Protein AF-A0A659ULK2-F1 (afdb_monomer_lite)

Secondary structure (DSSP, 8-state):
-----TT----HHHHHHHHTS-HHHHHHHHHTT--HHHHIIIIIHHHHHHHHHHHHHHHHHHHHHHHHHHHHHHHHHHHHHHHHHHTTT--HHHHHHHHHHHHHHHHHHHHHHHHHH--

Radius of gyration: 24.93 Å; chains: 1; bounding box: 58×23×63 Å

Structure (mmCIF, N/CA/C/O backbone):
data_AF-A0A659ULK2-F1
#
_entry.id   AF-A0A659ULK2-F1
#
loop_
_atom_site.group_PDB
_atom_site.id
_atom_site.type_symbol
_atom_site.label_atom_id
_atom_site.label_alt_id
_atom_site.label_comp_id
_atom_site.label_asym_id
_atom_site.label_entity_id
_atom_site.label_seq_id
_atom_site.pdbx_PDB_ins_code
_atom_site.Cartn_x
_atom_site.Cartn_y
_atom_site.Cartn_z
_atom_site.occupancy
_atom_site.B_iso_or_equiv
_a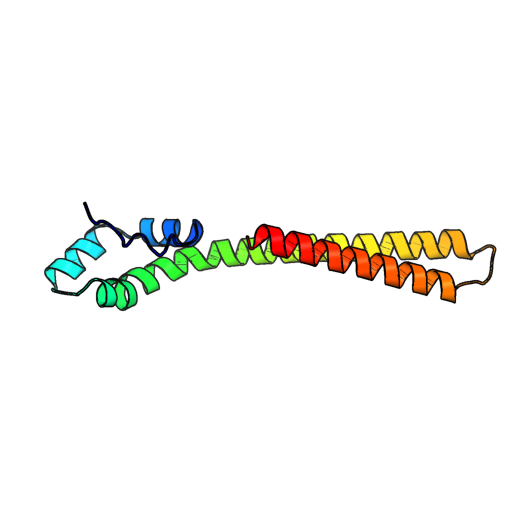tom_site.auth_seq_id
_atom_site.auth_comp_id
_atom_site.auth_asym_id
_atom_site.auth_atom_id
_atom_site.pdbx_PDB_model_num
ATOM 1 N N . SER A 1 1 ? -28.610 -6.021 16.084 1.00 38.25 1 SER A N 1
ATOM 2 C CA . SER A 1 1 ? -27.822 -6.202 14.847 1.00 38.25 1 SER A CA 1
ATOM 3 C C . SER A 1 1 ? -27.442 -4.828 14.307 1.00 38.25 1 SER A C 1
ATOM 5 O O . SER A 1 1 ? -28.315 -4.048 13.960 1.00 38.25 1 SER A O 1
ATOM 7 N N . VAL A 1 2 ? -26.160 -4.449 14.341 1.00 47.50 2 VAL A N 1
ATOM 8 C CA . VAL A 1 2 ? -25.723 -3.112 13.894 1.00 47.50 2 VAL A CA 1
ATOM 9 C C . VAL A 1 2 ? -25.513 -3.158 12.381 1.00 47.50 2 VAL A C 1
ATOM 11 O O . VAL A 1 2 ? -24.497 -3.658 11.907 1.00 47.50 2 VAL A O 1
ATOM 14 N N . ALA A 1 3 ? -26.511 -2.707 11.621 1.00 41.97 3 ALA A N 1
ATOM 15 C CA . ALA A 1 3 ? -26.433 -2.613 10.169 1.00 41.97 3 ALA A CA 1
ATOM 16 C C . ALA A 1 3 ? -25.512 -1.446 9.778 1.00 41.97 3 ALA A C 1
ATOM 18 O O . ALA A 1 3 ? -25.839 -0.280 9.996 1.00 41.97 3 ALA A O 1
ATOM 19 N N . ALA A 1 4 ? -24.341 -1.766 9.227 1.00 51.88 4 ALA A N 1
ATOM 20 C CA . ALA A 1 4 ? -23.457 -0.776 8.626 1.00 51.88 4 ALA A CA 1
ATOM 21 C C . ALA A 1 4 ? -24.059 -0.257 7.295 1.00 51.88 4 ALA A C 1
ATOM 23 O O . ALA A 1 4 ? -24.679 -1.038 6.567 1.00 51.88 4 ALA A O 1
ATOM 24 N N . PRO A 1 5 ? -23.882 1.032 6.946 1.00 47.12 5 PRO A N 1
ATOM 25 C CA . PRO A 1 5 ? -24.431 1.615 5.721 1.00 47.12 5 PRO A CA 1
ATOM 26 C C . PRO A 1 5 ? -23.925 0.912 4.445 1.00 47.12 5 PRO A C 1
ATOM 28 O O . PRO A 1 5 ? -22.731 0.651 4.300 1.00 47.12 5 PRO A O 1
ATOM 31 N N . ARG A 1 6 ? -24.828 0.645 3.488 1.00 55.16 6 ARG A N 1
ATOM 32 C CA . ARG A 1 6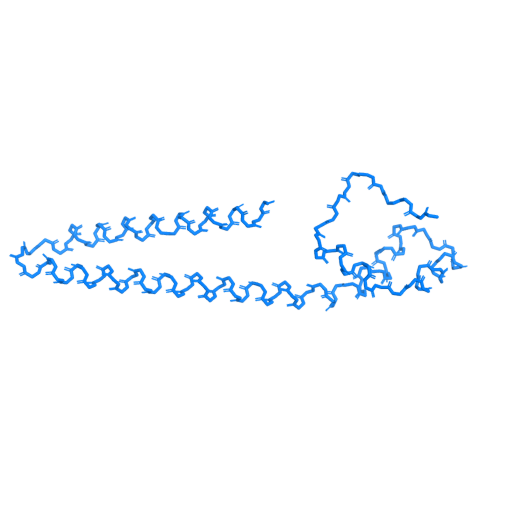 ? -24.613 -0.206 2.291 1.00 55.16 6 ARG A CA 1
ATOM 33 C C . ARG A 1 6 ? -23.645 0.365 1.234 1.00 55.16 6 ARG A C 1
ATOM 35 O O . ARG A 1 6 ? -23.288 -0.339 0.296 1.00 55.16 6 ARG A O 1
ATOM 42 N N . TRP A 1 7 ? -23.197 1.610 1.378 1.00 54.47 7 TRP A N 1
ATOM 43 C CA . TRP A 1 7 ? -22.472 2.374 0.345 1.00 54.47 7 TRP A CA 1
ATOM 44 C C . TRP A 1 7 ? -20.943 2.359 0.476 1.00 54.47 7 TRP A C 1
ATOM 46 O O . TRP A 1 7 ? -20.247 2.905 -0.372 1.00 54.47 7 TRP A O 1
ATOM 56 N N . ARG A 1 8 ? -20.388 1.718 1.509 1.00 58.12 8 ARG A N 1
ATOM 57 C CA . ARG A 1 8 ? -18.937 1.558 1.673 1.00 58.12 8 ARG A CA 1
ATOM 58 C C . ARG A 1 8 ? -18.653 0.137 2.122 1.00 58.12 8 ARG A C 1
ATOM 60 O O . ARG A 1 8 ? -18.689 -0.150 3.312 1.00 58.12 8 ARG A O 1
ATOM 67 N N . ARG A 1 9 ? -18.382 -0.767 1.179 1.00 63.19 9 ARG A N 1
ATOM 68 C CA . ARG A 1 9 ? -17.721 -2.037 1.500 1.00 63.19 9 ARG A CA 1
ATOM 69 C C . ARG A 1 9 ? -16.249 -1.695 1.768 1.00 63.19 9 ARG A C 1
ATOM 71 O O . ARG A 1 9 ? -15.553 -1.386 0.809 1.00 63.19 9 ARG A O 1
ATOM 78 N N . PRO A 1 10 ? -15.765 -1.695 3.026 1.00 66.69 10 PRO A N 1
ATOM 79 C CA . PRO A 1 10 ? -14.350 -1.436 3.291 1.00 66.69 10 PRO A CA 1
ATOM 80 C C . PRO A 1 10 ? -13.522 -2.569 2.676 1.00 66.69 10 PRO A C 1
ATOM 82 O O . PRO A 1 10 ? -14.045 -3.675 2.532 1.00 66.69 10 PRO A O 1
ATOM 85 N N . SER A 1 11 ? -12.256 -2.348 2.329 1.00 73.88 11 SER A N 1
ATOM 86 C CA . SER A 1 11 ? -11.392 -3.446 1.871 1.00 73.88 11 SER A CA 1
ATOM 87 C C . SER A 1 11 ? -11.335 -4.574 2.925 1.00 73.88 11 SER A C 1
ATOM 89 O O . SER A 1 11 ? -11.565 -4.313 4.113 1.00 73.88 11 SER A O 1
ATOM 91 N N . PRO A 1 12 ? -11.090 -5.844 2.539 1.00 75.56 12 PRO A N 1
ATOM 92 C CA . PRO A 1 12 ? -11.064 -6.972 3.476 1.00 75.56 12 PRO A CA 1
ATOM 93 C C . PRO A 1 12 ? -10.146 -6.729 4.680 1.00 75.56 12 PRO A C 1
ATOM 95 O O . PRO A 1 12 ? -10.550 -7.003 5.806 1.00 75.56 12 PRO A O 1
ATOM 98 N N . SER A 1 13 ? -8.982 -6.113 4.457 1.00 76.31 13 SER A N 1
ATOM 99 C CA . SER A 1 13 ? -8.020 -5.742 5.501 1.00 76.31 13 SER A CA 1
ATOM 100 C C . SER A 1 13 ? -8.590 -4.712 6.478 1.00 76.31 13 SER A C 1
ATOM 102 O O . SER A 1 13 ? -8.467 -4.873 7.690 1.00 76.31 13 SER A O 1
ATOM 104 N N . PHE A 1 14 ? -9.310 -3.704 5.975 1.00 79.38 14 PHE A N 1
ATOM 105 C CA . PHE A 1 14 ? -10.021 -2.742 6.821 1.00 79.38 14 PHE A CA 1
ATOM 106 C C . PHE A 1 14 ? -11.156 -3.392 7.614 1.00 79.38 14 PHE A C 1
ATOM 108 O O . PHE A 1 14 ? -11.331 -3.097 8.794 1.00 79.38 14 PHE A O 1
ATOM 115 N N . ARG A 1 15 ? -11.929 -4.292 6.993 1.00 82.88 15 ARG A N 1
ATOM 116 C CA . ARG A 1 15 ? -12.978 -5.043 7.701 1.00 82.88 15 ARG A CA 1
ATOM 117 C C . ARG A 1 15 ? -12.389 -5.920 8.798 1.00 82.88 15 ARG A C 1
ATOM 119 O O . ARG A 1 15 ? -12.934 -5.932 9.895 1.00 82.88 15 ARG A O 1
ATOM 126 N N . SER A 1 16 ? -11.285 -6.605 8.512 1.00 81.62 16 SER A N 1
ATOM 127 C CA . SER A 1 16 ? -10.578 -7.447 9.476 1.00 81.62 16 SER A CA 1
ATOM 128 C C . SER A 1 16 ? -10.062 -6.629 10.657 1.00 81.62 16 SER A C 1
ATOM 130 O O . SER A 1 16 ? -10.266 -7.026 11.798 1.00 81.62 16 SER A O 1
ATOM 132 N N . GLY A 1 17 ? -9.469 -5.458 10.405 1.00 81.44 17 GLY A N 1
ATOM 133 C CA . GLY A 1 17 ? -8.977 -4.583 11.472 1.00 81.44 17 GLY A CA 1
ATOM 134 C C . GLY A 1 17 ? -10.075 -3.913 12.303 1.00 81.44 17 GLY A C 1
ATOM 135 O O . GLY A 1 17 ? -9.875 -3.629 13.476 1.00 81.44 17 GLY A O 1
ATOM 136 N N . ILE A 1 18 ? -11.263 -3.678 11.737 1.00 83.88 18 ILE A N 1
ATOM 137 C CA . ILE A 1 18 ? -12.421 -3.221 12.524 1.00 83.88 18 ILE A CA 1
ATOM 138 C C . ILE A 1 18 ? -13.018 -4.387 13.327 1.00 83.88 18 ILE A C 1
ATOM 140 O O . ILE A 1 18 ? -13.437 -4.196 14.467 1.00 83.88 18 ILE A O 1
ATOM 144 N N . ALA A 1 19 ? -13.058 -5.591 12.750 1.00 84.56 19 ALA A N 1
ATOM 145 C CA . ALA A 1 19 ? -13.580 -6.791 13.401 1.00 84.56 19 ALA A CA 1
ATOM 146 C C . ALA A 1 19 ? -12.675 -7.320 14.525 1.00 84.56 19 ALA A C 1
ATOM 148 O O . ALA A 1 19 ? -13.168 -8.026 15.399 1.00 84.56 19 ALA A O 1
ATOM 149 N N . SER A 1 20 ? -11.384 -6.969 14.528 1.00 84.44 20 SER A N 1
ATOM 150 C CA . SER A 1 20 ? -10.454 -7.312 15.609 1.00 84.44 20 SER A CA 1
ATOM 151 C C . SER A 1 20 ? -10.664 -6.490 16.884 1.00 84.44 20 SER A C 1
ATOM 153 O O . SER A 1 20 ? -10.024 -6.773 17.892 1.00 84.44 20 SER A O 1
ATOM 155 N N . ILE A 1 21 ? -11.523 -5.466 16.856 1.00 86.44 21 ILE A N 1
ATOM 156 C CA . ILE A 1 21 ? -11.821 -4.643 18.030 1.00 86.44 21 ILE A CA 1
ATOM 157 C C . ILE A 1 21 ? -12.896 -5.305 18.880 1.00 86.44 21 ILE A C 1
ATOM 159 O O .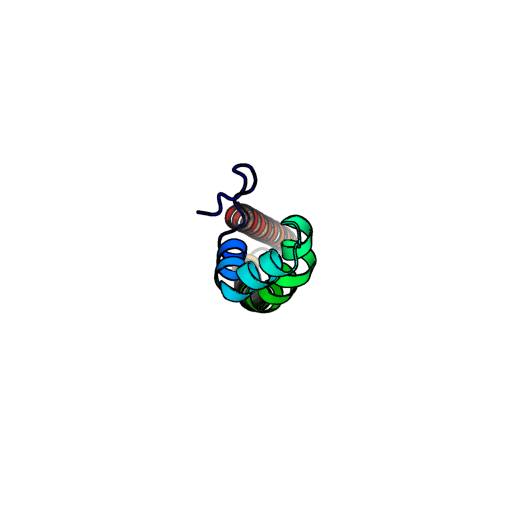 ILE A 1 21 ? -13.954 -5.696 18.384 1.00 86.44 21 ILE A O 1
ATOM 163 N N . ASP A 1 22 ? -12.624 -5.368 20.182 1.00 88.75 22 ASP A N 1
ATOM 164 C CA . ASP A 1 22 ? -13.523 -5.951 21.164 1.00 88.75 22 ASP A CA 1
ATOM 165 C C . ASP A 1 22 ? -14.902 -5.269 21.173 1.00 88.75 22 ASP A C 1
ATOM 167 O O . ASP A 1 22 ? -15.034 -4.041 21.084 1.00 88.75 22 ASP A O 1
ATOM 171 N N . ARG A 1 23 ? -15.959 -6.076 21.306 1.00 84.62 23 ARG A N 1
ATOM 172 C CA . ARG A 1 23 ? -17.342 -5.575 21.306 1.00 84.62 23 ARG A CA 1
ATOM 173 C C . ARG A 1 23 ? -17.633 -4.663 22.501 1.00 84.62 23 ARG A C 1
ATOM 175 O O . ARG A 1 23 ? -18.438 -3.743 22.358 1.00 84.62 23 ARG A O 1
ATOM 182 N N . GLY A 1 24 ? -16.931 -4.826 23.620 1.00 87.94 24 GLY A N 1
ATOM 183 C CA . GLY A 1 24 ? -17.040 -3.966 24.795 1.00 87.94 24 GLY A CA 1
ATOM 184 C C . GLY A 1 24 ? -16.670 -2.509 24.512 1.00 87.94 24 GLY A C 1
ATOM 185 O O . GLY A 1 24 ? -17.287 -1.612 25.078 1.00 87.94 24 GLY A O 1
ATOM 186 N N . GLN A 1 25 ? -15.761 -2.229 23.567 1.00 87.19 25 GLN A N 1
ATOM 187 C CA . GLN A 1 25 ? -15.454 -0.850 23.151 1.00 87.19 25 GLN A CA 1
ATOM 188 C C . GLN A 1 25 ? -16.660 -0.185 22.479 1.00 87.19 25 GLN A C 1
ATOM 190 O O . GLN A 1 25 ? -16.941 0.993 22.706 1.00 87.19 25 GLN A O 1
ATOM 195 N N . TRP A 1 26 ? -17.417 -0.942 21.685 1.00 86.81 26 TRP A N 1
ATOM 196 C CA . TRP A 1 26 ? -18.630 -0.454 21.030 1.00 86.81 26 TRP A CA 1
ATOM 197 C C . TRP A 1 26 ? -19.760 -0.202 22.026 1.00 86.81 26 TRP A C 1
ATOM 199 O O . TRP A 1 26 ? -20.465 0.805 21.920 1.00 86.81 26 TRP A O 1
ATOM 209 N N . GLU A 1 27 ? -19.918 -1.098 22.996 1.00 86.94 27 GLU A N 1
ATOM 210 C CA . GLU A 1 27 ? -20.918 -0.986 24.057 1.00 86.94 27 GLU A CA 1
ATOM 211 C C . GLU A 1 27 ? -20.585 0.165 25.015 1.00 86.94 27 GLU A C 1
ATOM 213 O O . GLU A 1 27 ? -21.443 1.010 25.257 1.00 86.94 27 GLU A O 1
ATOM 218 N N . ALA A 1 28 ? -19.326 0.304 25.443 1.00 87.44 28 ALA A N 1
ATOM 219 C CA . ALA A 1 28 ? -18.858 1.415 26.274 1.00 87.44 28 ALA A CA 1
ATOM 220 C C . ALA A 1 28 ? -19.053 2.774 25.590 1.00 87.44 28 ALA A C 1
ATOM 222 O O . ALA A 1 28 ? -19.560 3.716 26.196 1.00 87.44 28 ALA A O 1
ATOM 223 N N . SER A 1 29 ? -18.728 2.869 24.298 1.00 88.12 29 SER A N 1
ATOM 224 C CA . SER A 1 29 ? -18.954 4.085 23.506 1.00 88.12 29 SER A CA 1
ATOM 225 C C . SER A 1 29 ? -20.425 4.493 23.472 1.00 88.12 29 SER A C 1
ATOM 227 O O . SER A 1 29 ? -20.748 5.679 23.532 1.00 88.12 29 SER A O 1
ATOM 229 N N . ARG A 1 30 ? -21.320 3.505 23.369 1.00 87.44 30 ARG A N 1
ATOM 230 C CA . ARG A 1 30 ? -22.765 3.728 23.345 1.00 87.44 30 ARG A CA 1
ATOM 231 C C . ARG A 1 30 ? -23.294 4.117 24.726 1.00 87.44 30 ARG A C 1
ATOM 233 O O . ARG A 1 30 ? -24.113 5.026 24.801 1.00 87.44 30 ARG A O 1
ATOM 240 N N . SER A 1 31 ? -22.788 3.500 25.793 1.00 89.44 31 SER A N 1
ATOM 241 C CA . SER A 1 31 ? -23.106 3.862 27.182 1.00 89.44 31 SER A CA 1
ATOM 242 C C . SER A 1 31 ? -22.651 5.280 27.540 1.00 89.44 31 SER A C 1
ATOM 244 O O . SER A 1 31 ? -23.305 5.952 28.328 1.00 89.44 31 SER A O 1
ATOM 246 N N . LEU A 1 32 ? -21.574 5.765 26.914 1.00 88.12 32 LEU A N 1
ATOM 247 C CA . LEU A 1 32 ? -21.094 7.148 27.026 1.00 88.12 32 LEU A CA 1
ATOM 248 C C . LEU A 1 32 ? -21.850 8.139 26.117 1.00 88.12 32 LEU A C 1
ATOM 250 O O . LEU A 1 32 ? -21.511 9.320 26.080 1.00 88.12 32 LEU A O 1
ATOM 254 N N . GLY A 1 33 ? -22.856 7.682 25.364 1.00 90.00 33 GLY A N 1
ATOM 255 C CA . GLY A 1 33 ? -23.657 8.529 24.477 1.00 90.00 33 GLY A CA 1
ATOM 256 C C . GLY A 1 33 ? -22.938 8.982 23.201 1.00 90.00 33 GLY A C 1
ATOM 257 O O . GLY A 1 33 ? -23.396 9.913 22.537 1.00 90.00 33 GLY A O 1
ATOM 258 N N . PHE A 1 34 ? -21.818 8.357 22.822 1.00 90.56 34 PHE A N 1
ATOM 259 C CA . PHE A 1 34 ? -21.118 8.721 21.591 1.00 90.56 34 PHE A CA 1
ATOM 260 C C . PHE A 1 34 ? -21.886 8.272 20.343 1.00 90.56 34 PHE A C 1
ATOM 262 O O . PHE A 1 34 ? -22.340 7.134 20.221 1.00 90.56 34 PHE A O 1
ATOM 269 N N . GLY A 1 35 ? -21.986 9.179 19.368 1.00 88.31 35 GLY A N 1
ATOM 270 C CA . GLY A 1 35 ? -22.498 8.864 18.037 1.00 88.31 35 GLY A CA 1
ATOM 271 C C . GLY A 1 35 ? -21.509 8.027 17.218 1.00 88.31 35 GLY A C 1
ATOM 272 O O . GLY A 1 35 ? -20.296 8.120 17.403 1.00 88.31 35 GLY A O 1
ATOM 273 N N . PHE A 1 36 ? -22.019 7.270 16.241 1.00 84.75 36 PHE A N 1
ATOM 274 C CA . PHE A 1 36 ? -21.231 6.340 15.415 1.00 84.75 36 PHE A CA 1
ATOM 275 C C . PHE A 1 36 ? -19.977 6.973 14.791 1.00 84.75 36 PHE A C 1
ATOM 277 O O . PHE A 1 36 ? -18.904 6.378 14.824 1.00 84.75 36 PHE A O 1
ATOM 284 N N . ALA A 1 37 ? -20.085 8.193 14.255 1.00 86.19 37 ALA A N 1
ATOM 285 C CA . ALA A 1 37 ? -18.955 8.887 13.638 1.00 86.19 37 ALA A CA 1
ATOM 286 C C . ALA A 1 37 ? -17.850 9.240 14.652 1.00 86.19 37 ALA A C 1
ATOM 288 O O . ALA A 1 37 ? -16.662 9.127 14.342 1.00 86.19 37 ALA A O 1
ATOM 289 N N . LEU A 1 38 ? -18.236 9.627 15.872 1.00 89.06 38 LEU A N 1
ATOM 290 C CA . LEU A 1 38 ? -17.302 9.961 16.944 1.00 89.06 38 LEU A CA 1
ATOM 291 C C . LEU A 1 38 ? -16.612 8.701 17.471 1.00 89.06 38 LEU A C 1
ATOM 293 O O . LEU A 1 38 ? -15.388 8.684 17.586 1.00 89.06 38 LEU A O 1
ATOM 297 N N . THR A 1 39 ? -17.377 7.632 17.703 1.00 89.75 39 THR A N 1
ATOM 298 C CA . THR A 1 39 ? -16.861 6.314 18.097 1.00 89.75 39 THR A CA 1
ATOM 299 C C . THR A 1 39 ? -15.886 5.765 17.060 1.00 89.75 39 THR A C 1
ATOM 301 O O . THR A 1 39 ? -14.779 5.344 17.394 1.00 89.75 39 THR A O 1
ATOM 304 N N . MET A 1 40 ? -16.254 5.838 15.781 1.00 88.62 40 MET A N 1
ATOM 305 C CA . MET A 1 40 ? -15.413 5.371 14.686 1.00 88.62 40 MET A CA 1
ATOM 306 C C . MET A 1 40 ? -14.085 6.134 14.642 1.00 88.62 40 MET A C 1
ATOM 308 O O . MET A 1 40 ? -13.029 5.514 14.628 1.00 88.62 40 MET A O 1
ATOM 312 N N . ARG A 1 41 ? -14.112 7.470 14.698 1.00 89.06 41 ARG A N 1
ATOM 313 C CA . ARG A 1 41 ? -12.907 8.305 14.563 1.00 89.06 41 ARG A CA 1
ATOM 314 C C . ARG A 1 41 ? -12.011 8.328 15.806 1.00 89.06 41 ARG A C 1
ATOM 316 O O . ARG A 1 41 ? -10.797 8.392 15.649 1.00 89.06 41 ARG A O 1
ATOM 323 N N . ARG A 1 42 ? -12.576 8.335 17.019 1.00 88.69 42 ARG A N 1
ATOM 324 C CA . ARG A 1 42 ? -11.801 8.481 18.269 1.00 88.69 42 ARG A CA 1
ATOM 325 C C . ARG A 1 42 ? -11.439 7.169 18.953 1.00 88.69 42 ARG A C 1
ATOM 327 O O . ARG A 1 42 ? -10.504 7.174 19.741 1.00 88.69 42 ARG A O 1
ATOM 334 N N . ILE A 1 43 ? -12.169 6.086 18.697 1.00 88.06 43 ILE A N 1
ATOM 335 C CA . ILE A 1 43 ? -12.019 4.835 19.455 1.00 88.06 43 ILE A CA 1
ATOM 336 C C . ILE A 1 43 ? -11.596 3.714 18.514 1.00 88.06 43 ILE A C 1
ATOM 338 O O . ILE A 1 43 ? -10.524 3.143 18.681 1.00 88.06 43 ILE A O 1
ATOM 342 N N . ILE A 1 44 ? -12.397 3.448 17.483 1.00 88.44 44 ILE A N 1
ATOM 343 C CA . ILE A 1 44 ? -12.224 2.262 16.636 1.00 88.44 44 ILE A CA 1
ATOM 344 C C . ILE A 1 44 ? -11.060 2.432 15.659 1.00 88.44 44 ILE A C 1
ATOM 346 O O . ILE A 1 44 ? -10.171 1.592 15.627 1.00 88.44 44 ILE A O 1
ATOM 350 N N . LEU A 1 45 ? -11.011 3.516 14.877 1.00 87.12 45 LEU A N 1
ATOM 351 C CA . LEU A 1 45 ? -9.907 3.745 13.936 1.00 87.12 45 LEU A CA 1
ATOM 352 C C . LEU A 1 45 ? -8.519 3.697 14.594 1.00 87.12 45 LEU A C 1
ATOM 354 O O . LEU A 1 45 ? -7.682 2.950 14.092 1.00 87.12 45 LEU A O 1
ATOM 358 N N . PRO A 1 46 ? -8.237 4.439 15.683 1.00 87.69 46 PRO A N 1
ATOM 359 C CA . PRO A 1 46 ? -6.902 4.424 16.278 1.00 87.69 46 PRO A CA 1
ATOM 360 C C . PRO A 1 46 ? -6.511 3.056 16.853 1.00 87.69 46 PRO A C 1
ATOM 362 O O . PRO A 1 46 ? -5.327 2.749 16.887 1.00 87.69 46 PRO A O 1
ATOM 365 N N . GLN A 1 47 ? -7.476 2.219 17.251 1.00 87.31 47 GLN A N 1
ATOM 366 C CA . GLN A 1 47 ? -7.217 0.848 17.708 1.00 87.31 47 GLN A CA 1
ATOM 367 C C . GLN A 1 47 ? -7.053 -0.147 16.547 1.00 87.31 47 GLN A C 1
ATOM 369 O O . GLN A 1 47 ? -6.273 -1.089 16.645 1.00 87.31 47 GLN A O 1
ATOM 374 N N . ALA A 1 48 ? -7.750 0.068 15.430 1.00 87.94 48 ALA A N 1
ATOM 375 C CA . ALA A 1 48 ? -7.685 -0.796 14.253 1.00 87.94 48 ALA A CA 1
ATOM 376 C C . ALA A 1 48 ? -6.417 -0.549 13.420 1.00 87.94 48 ALA A C 1
ATOM 378 O O . ALA A 1 48 ? -5.865 -1.478 12.834 1.00 87.94 48 ALA A O 1
ATOM 379 N N . LEU A 1 49 ? -5.940 0.699 13.356 1.00 87.31 49 LEU A N 1
ATOM 380 C CA . LEU A 1 49 ? -4.783 1.092 12.543 1.00 87.31 49 LEU A CA 1
ATOM 381 C C . LEU A 1 49 ? -3.501 0.295 12.863 1.00 87.31 49 LEU A C 1
ATOM 383 O O . LEU A 1 49 ? -2.910 -0.231 11.922 1.00 87.31 49 LEU A O 1
ATOM 387 N N . PRO A 1 50 ? -3.088 0.109 14.132 1.00 87.06 50 PRO A N 1
ATOM 388 C CA . PRO A 1 50 ? -1.928 -0.715 14.481 1.00 87.06 50 PRO A CA 1
ATOM 389 C C . PRO A 1 50 ? -2.041 -2.180 14.046 1.00 87.06 50 PRO A C 1
ATOM 391 O O . PRO A 1 50 ? -1.022 -2.839 13.885 1.00 87.06 50 PRO A O 1
ATOM 394 N N . VAL A 1 51 ? -3.259 -2.695 13.848 1.00 84.25 51 VAL A N 1
ATOM 395 C CA . VAL A 1 51 ? -3.508 -4.065 13.368 1.00 84.25 51 VAL A CA 1
ATOM 396 C C . VAL A 1 51 ? -3.470 -4.128 11.837 1.00 84.25 51 VAL A C 1
ATOM 398 O O . VAL A 1 51 ? -3.013 -5.112 11.263 1.00 84.25 51 VAL A O 1
ATOM 401 N N . ILE A 1 52 ? -3.927 -3.070 11.163 1.00 84.19 52 ILE A N 1
ATOM 402 C CA . ILE A 1 52 ? -4.007 -2.989 9.696 1.00 84.19 52 ILE A CA 1
ATOM 403 C C . ILE A 1 52 ? -2.650 -2.637 9.063 1.00 84.19 52 ILE A C 1
ATOM 405 O O . ILE A 1 52 ? -2.317 -3.154 7.999 1.00 84.19 52 ILE A O 1
ATOM 409 N N . ILE A 1 53 ? -1.860 -1.765 9.695 1.00 84.69 53 ILE A N 1
ATOM 410 C CA . ILE A 1 53 ? -0.610 -1.235 9.127 1.00 84.69 53 ILE A CA 1
ATOM 411 C C . ILE A 1 53 ? 0.472 -2.319 8.923 1.00 84.69 53 ILE A C 1
ATOM 413 O O . ILE A 1 53 ? 1.039 -2.366 7.830 1.00 84.69 53 ILE A O 1
ATOM 417 N N . PRO A 1 54 ? 0.764 -3.219 9.885 1.00 82.12 54 PRO A N 1
ATOM 418 C CA . PRO A 1 54 ? 1.805 -4.237 9.720 1.00 82.12 54 PRO A CA 1
ATOM 419 C C . PRO A 1 54 ? 1.615 -5.172 8.509 1.00 82.12 54 PRO A C 1
ATOM 421 O O . PRO A 1 54 ? 2.563 -5.319 7.737 1.00 82.12 54 PRO A O 1
ATOM 424 N N . PRO A 1 55 ? 0.433 -5.782 8.266 1.00 80.62 55 PRO A N 1
ATOM 425 C CA . PRO A 1 55 ? 0.240 -6.652 7.104 1.00 80.62 55 PRO A CA 1
ATOM 426 C C . PRO A 1 55 ? 0.262 -5.886 5.776 1.00 80.62 55 PRO A C 1
ATOM 428 O O . PRO A 1 55 ? 0.720 -6.431 4.770 1.00 80.62 55 PRO A O 1
ATOM 431 N N . MET A 1 56 ? -0.173 -4.621 5.761 1.00 80.12 56 MET A N 1
ATOM 432 C CA . MET A 1 56 ? -0.017 -3.756 4.587 1.00 80.12 56 MET A CA 1
ATOM 433 C C . MET A 1 56 ? 1.461 -3.486 4.287 1.00 80.12 56 MET A C 1
ATOM 435 O O . MET A 1 56 ? 1.883 -3.626 3.143 1.00 80.12 56 MET A O 1
ATOM 439 N N . GLY A 1 57 ? 2.259 -3.173 5.312 1.00 78.94 57 GLY A N 1
ATOM 440 C CA . GLY A 1 57 ? 3.704 -2.990 5.174 1.00 78.94 57 GLY A CA 1
ATOM 441 C C . GLY A 1 57 ? 4.417 -4.260 4.709 1.00 78.94 57 GLY A C 1
ATOM 442 O O . GLY A 1 57 ? 5.262 -4.200 3.823 1.00 78.94 57 GLY A O 1
ATOM 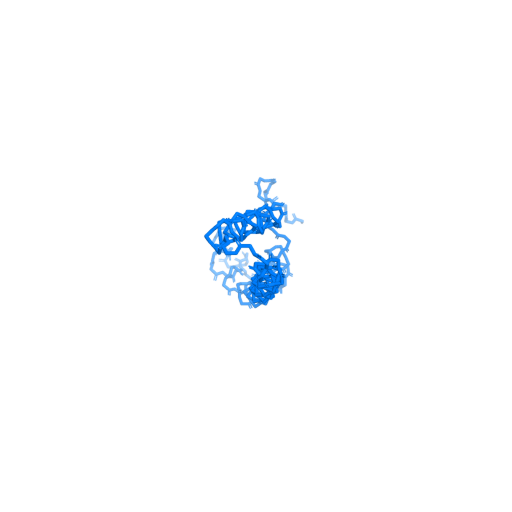443 N N . ASN A 1 58 ? 4.034 -5.423 5.240 1.00 76.31 58 ASN A N 1
ATOM 444 C CA . ASN A 1 58 ? 4.598 -6.701 4.809 1.00 76.31 58 ASN A CA 1
ATOM 445 C C . ASN A 1 58 ? 4.294 -6.983 3.329 1.00 76.31 58 ASN A C 1
ATOM 447 O O . ASN A 1 58 ? 5.187 -7.324 2.561 1.00 76.31 58 ASN A O 1
ATOM 451 N N . THR A 1 59 ? 3.046 -6.756 2.915 1.00 82.19 59 THR A N 1
ATOM 452 C CA . THR A 1 59 ? 2.625 -6.923 1.518 1.00 82.19 59 THR A CA 1
ATOM 453 C C . THR A 1 59 ? 3.381 -5.964 0.594 1.00 82.19 59 THR A C 1
ATOM 455 O O . THR A 1 59 ? 3.860 -6.378 -0.456 1.00 82.19 59 THR A O 1
ATOM 458 N N . PHE A 1 60 ? 3.570 -4.711 1.012 1.00 78.38 60 PHE A N 1
ATOM 459 C CA . PHE A 1 60 ? 4.362 -3.725 0.277 1.00 78.38 60 PHE A CA 1
ATOM 460 C C . PHE A 1 60 ? 5.831 -4.147 0.118 1.00 78.38 60 PHE A C 1
ATOM 462 O O . PHE A 1 60 ? 6.390 -4.056 -0.973 1.00 78.38 60 PHE A O 1
ATOM 469 N N . ILE A 1 61 ? 6.457 -4.659 1.182 1.00 74.19 61 ILE A N 1
ATOM 470 C CA . ILE A 1 61 ? 7.840 -5.156 1.133 1.00 74.19 61 ILE A CA 1
ATOM 471 C C . ILE A 1 61 ? 7.954 -6.367 0.201 1.00 74.19 61 ILE A C 1
ATOM 473 O O . ILE A 1 61 ? 8.905 -6.439 -0.576 1.00 74.19 61 ILE A O 1
ATOM 477 N N . SER A 1 62 ? 7.008 -7.308 0.256 1.00 75.88 62 SER A N 1
ATOM 478 C CA . SER A 1 62 ? 6.972 -8.452 -0.662 1.00 75.88 62 SER A CA 1
ATOM 479 C C . SER A 1 62 ? 6.849 -8.001 -2.115 1.00 75.88 62 SER A C 1
ATOM 481 O O . SER A 1 62 ? 7.665 -8.401 -2.937 1.00 75.88 62 SER A O 1
ATOM 483 N N . MET A 1 63 ? 5.932 -7.077 -2.412 1.00 78.94 63 MET A N 1
ATOM 484 C CA . MET A 1 63 ? 5.782 -6.508 -3.755 1.00 78.94 63 MET A CA 1
ATOM 485 C C . MET A 1 63 ? 7.064 -5.826 -4.247 1.00 78.94 63 MET A C 1
ATOM 487 O O . MET A 1 63 ? 7.452 -6.002 -5.398 1.00 78.94 63 MET A O 1
ATOM 491 N N . LEU A 1 64 ? 7.760 -5.074 -3.387 1.00 76.88 64 LEU A N 1
ATOM 492 C CA . LEU A 1 64 ? 9.043 -4.462 -3.745 1.00 76.88 64 LEU A CA 1
ATOM 493 C C . LEU A 1 64 ? 10.129 -5.503 -4.043 1.00 76.88 64 LEU A C 1
ATOM 495 O O . LEU A 1 64 ? 10.911 -5.325 -4.979 1.00 76.88 64 LEU A O 1
ATOM 499 N N . LYS A 1 65 ? 10.195 -6.584 -3.261 1.00 70.12 65 LYS A N 1
ATOM 500 C CA . LYS A 1 65 ? 11.149 -7.680 -3.486 1.00 70.12 65 LYS A CA 1
ATOM 501 C C . LYS A 1 65 ? 10.873 -8.389 -4.804 1.00 70.12 65 LYS A C 1
ATOM 503 O O . LYS A 1 65 ? 11.799 -8.566 -5.586 1.00 70.12 65 LYS A O 1
ATOM 508 N N . ASP A 1 66 ? 9.617 -8.727 -5.065 1.00 75.69 66 ASP A N 1
ATOM 509 C CA . ASP A 1 66 ? 9.231 -9.438 -6.281 1.00 75.69 66 ASP A CA 1
ATOM 510 C C . ASP A 1 66 ? 9.490 -8.567 -7.523 1.00 75.69 66 ASP A C 1
ATOM 512 O O . ASP A 1 66 ? 10.130 -9.017 -8.473 1.00 75.69 66 ASP A O 1
ATOM 516 N N . SER A 1 67 ? 9.116 -7.283 -7.481 1.00 77.12 67 SER A N 1
ATOM 517 C CA . SER A 1 67 ? 9.368 -6.333 -8.576 1.00 77.12 67 SER A CA 1
ATOM 518 C C . SER A 1 67 ? 10.857 -6.086 -8.832 1.00 77.12 67 SER A C 1
ATOM 520 O O . SER A 1 67 ? 11.292 -6.055 -9.985 1.00 77.12 67 SER A O 1
ATOM 522 N N . SER A 1 68 ? 11.663 -5.916 -7.779 1.00 75.88 68 SER A N 1
ATOM 523 C CA . SER A 1 68 ? 13.108 -5.693 -7.937 1.00 75.88 68 SER A CA 1
ATOM 524 C C . SER A 1 68 ? 13.837 -6.943 -8.431 1.00 75.88 68 SER A C 1
ATOM 526 O O . SER A 1 68 ? 14.689 -6.828 -9.308 1.00 75.88 68 SER A O 1
ATOM 528 N N . LEU A 1 69 ? 13.474 -8.133 -7.945 1.00 72.75 69 LEU A N 1
ATOM 529 C CA . LEU A 1 69 ? 14.038 -9.403 -8.405 1.00 72.75 69 LEU A CA 1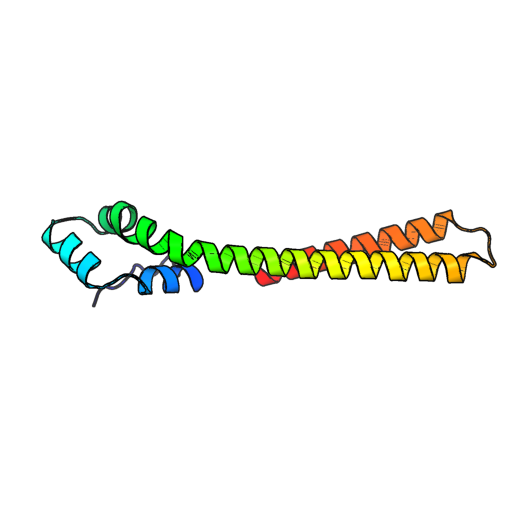
ATOM 530 C C . LEU A 1 69 ? 13.747 -9.629 -9.894 1.00 72.75 69 LEU A C 1
ATOM 532 O O . LEU A 1 69 ? 14.665 -9.936 -10.654 1.00 72.75 69 LEU A O 1
ATOM 536 N N . VAL A 1 70 ? 12.498 -9.425 -10.323 1.00 74.44 70 VAL A N 1
ATOM 537 C CA . VAL A 1 70 ? 12.097 -9.563 -11.734 1.00 74.44 70 VAL A CA 1
ATOM 538 C C . VAL A 1 70 ? 12.823 -8.548 -12.621 1.00 74.44 70 VAL A C 1
ATOM 540 O O . VAL A 1 70 ? 13.318 -8.915 -13.685 1.00 74.44 70 VAL A O 1
ATOM 543 N N . SER A 1 71 ? 12.950 -7.294 -12.175 1.00 72.56 71 SER A N 1
ATOM 544 C CA . SER A 1 71 ? 13.687 -6.258 -12.911 1.00 72.56 71 SER A CA 1
ATOM 545 C C . SER A 1 71 ? 15.175 -6.599 -13.065 1.00 72.56 71 SER A C 1
ATOM 547 O O . SER A 1 71 ? 15.709 -6.543 -14.172 1.00 72.56 71 SER A O 1
ATOM 549 N N . VAL A 1 72 ? 15.845 -7.030 -11.989 1.00 75.69 72 VAL A N 1
ATOM 550 C CA . VAL A 1 72 ? 17.272 -7.399 -12.022 1.00 75.69 72 VAL A CA 1
ATOM 551 C C . VAL A 1 72 ? 17.522 -8.606 -12.927 1.00 75.69 72 VAL A C 1
ATOM 553 O O . VAL A 1 72 ? 18.457 -8.571 -13.728 1.00 75.69 72 VAL A O 1
ATOM 556 N N . LEU A 1 73 ? 16.689 -9.648 -12.843 1.00 72.19 73 LEU A N 1
ATOM 557 C CA . LEU A 1 73 ? 16.793 -10.802 -13.741 1.00 72.19 73 LEU A CA 1
ATOM 558 C C . LEU A 1 73 ? 16.565 -10.399 -15.200 1.00 72.19 73 LEU A C 1
ATOM 560 O O . LEU A 1 73 ? 17.356 -10.783 -16.057 1.00 72.19 73 LEU A O 1
ATOM 564 N N . GLY A 1 74 ? 15.551 -9.573 -15.473 1.00 71.69 74 GLY A N 1
ATOM 565 C CA . GLY A 1 74 ? 15.265 -9.081 -16.820 1.00 71.69 74 GLY A CA 1
ATOM 566 C C . GLY A 1 74 ? 16.427 -8.285 -17.416 1.00 71.69 74 GLY A C 1
ATOM 567 O O . GLY A 1 74 ? 16.812 -8.518 -18.559 1.00 71.69 74 GLY A O 1
ATOM 568 N N . VAL A 1 75 ? 17.044 -7.389 -16.638 1.00 71.81 75 VAL A N 1
ATOM 569 C CA . VAL A 1 75 ? 18.240 -6.643 -17.071 1.00 71.81 75 VAL A CA 1
ATOM 570 C C . VAL A 1 75 ? 19.423 -7.582 -17.317 1.00 71.81 75 VAL A C 1
ATOM 572 O O . VAL A 1 75 ? 20.158 -7.402 -18.293 1.00 71.81 75 VAL A O 1
ATOM 575 N N . TRP A 1 76 ? 19.615 -8.587 -16.461 1.00 73.75 76 TRP A N 1
ATOM 576 C CA . TRP A 1 76 ? 20.717 -9.538 -16.587 1.00 73.75 76 TRP A CA 1
ATOM 577 C C . TRP A 1 76 ? 20.583 -10.425 -17.829 1.00 73.75 76 TRP A C 1
ATOM 579 O O . TRP A 1 76 ? 21.519 -10.480 -18.628 1.00 73.75 76 TRP A O 1
ATOM 589 N N . GLU A 1 77 ? 19.419 -11.044 -18.048 1.00 69.19 77 GLU A N 1
ATOM 590 C CA . GLU A 1 77 ? 19.151 -11.858 -19.244 1.00 69.19 77 GLU A CA 1
ATOM 591 C C . GLU A 1 77 ? 19.305 -11.048 -20.526 1.00 69.19 77 GLU A C 1
ATOM 593 O O . GLU A 1 77 ? 19.880 -11.507 -21.510 1.00 69.19 77 GLU A O 1
ATOM 598 N N . LEU A 1 78 ? 18.841 -9.807 -20.507 1.00 66.38 78 LEU A N 1
ATOM 599 C CA . LEU A 1 78 ? 18.893 -8.932 -21.658 1.00 66.38 78 LEU A CA 1
ATOM 600 C C . LEU A 1 78 ? 20.310 -8.464 -21.990 1.00 66.38 78 LEU A C 1
ATOM 602 O O . LEU A 1 78 ? 20.703 -8.454 -23.155 1.00 66.38 78 LEU A O 1
ATOM 606 N N . THR A 1 79 ? 21.100 -8.122 -20.973 1.00 70.88 79 THR A N 1
ATOM 607 C CA . THR A 1 79 ? 22.523 -7.793 -21.146 1.00 70.88 79 THR A CA 1
ATOM 608 C C . THR A 1 79 ? 23.300 -9.009 -21.642 1.00 70.88 79 THR A C 1
ATOM 610 O O . THR A 1 79 ? 24.186 -8.874 -22.487 1.00 70.88 79 THR A O 1
ATOM 613 N N . TYR A 1 80 ? 22.948 -10.199 -21.154 1.00 74.12 80 TYR A N 1
ATOM 614 C CA . TYR A 1 80 ? 23.537 -11.456 -21.594 1.00 74.12 80 TYR A CA 1
ATOM 615 C C . TYR A 1 80 ? 23.199 -11.765 -23.057 1.00 74.12 80 TYR A C 1
ATOM 617 O O . TYR A 1 80 ? 24.108 -12.012 -23.848 1.00 74.12 80 TYR A O 1
ATOM 625 N N . LEU A 1 81 ? 21.922 -11.679 -23.445 1.00 66.50 81 LEU A N 1
ATOM 626 C CA . LEU A 1 81 ? 21.479 -11.829 -24.835 1.00 66.50 81 LEU A CA 1
ATOM 627 C C . LEU A 1 81 ? 22.150 -10.801 -25.742 1.00 66.50 81 LEU A C 1
ATOM 629 O O . LEU A 1 81 ? 22.614 -11.155 -26.824 1.00 66.50 81 LEU A O 1
ATOM 633 N N . ALA A 1 82 ? 22.271 -9.557 -25.276 1.00 67.19 82 ALA A N 1
ATOM 634 C CA . ALA A 1 82 ? 22.972 -8.514 -25.998 1.00 67.19 82 ALA A CA 1
ATOM 635 C C . ALA A 1 82 ? 24.447 -8.893 -26.220 1.00 67.19 82 ALA A C 1
ATOM 637 O O . ALA A 1 82 ? 24.931 -8.949 -27.344 1.00 67.19 82 ALA A O 1
ATOM 638 N N . HIS A 1 83 ? 25.185 -9.251 -25.172 1.00 66.06 83 HIS A N 1
ATOM 639 C CA . HIS A 1 83 ? 26.578 -9.670 -25.341 1.00 66.06 83 HIS A CA 1
ATOM 640 C C . HIS A 1 83 ? 26.728 -10.920 -26.215 1.00 66.06 83 HIS A C 1
ATOM 642 O O . HIS A 1 83 ? 27.637 -10.975 -27.038 1.00 66.06 83 HIS A O 1
ATOM 648 N N . SER A 1 84 ? 25.842 -11.904 -26.071 1.00 66.44 84 SER A N 1
ATOM 649 C CA . SER A 1 84 ? 25.898 -13.154 -26.831 1.00 66.44 84 SER A CA 1
ATOM 650 C C . SER A 1 84 ? 25.627 -12.941 -28.325 1.00 66.44 84 SER A C 1
ATOM 652 O O . SER A 1 84 ? 26.333 -13.512 -29.155 1.00 66.44 84 SER A O 1
ATOM 654 N N . LEU A 1 85 ? 24.663 -12.085 -28.674 1.00 62.47 85 LEU A N 1
ATOM 655 C CA . LEU A 1 85 ? 24.272 -11.815 -30.062 1.00 62.47 85 LEU A CA 1
ATOM 656 C C . LEU A 1 85 ? 25.074 -10.684 -30.725 1.00 62.47 85 LEU A C 1
ATOM 658 O O . LEU A 1 85 ? 25.084 -10.597 -31.949 1.00 62.47 85 LEU A O 1
ATOM 662 N N . GLY A 1 86 ? 25.748 -9.821 -29.956 1.00 56.12 86 GLY A N 1
ATOM 663 C CA . GLY A 1 86 ? 26.499 -8.670 -30.477 1.00 56.12 86 GLY A CA 1
ATOM 664 C C . GLY A 1 86 ? 27.948 -8.934 -30.871 1.00 56.12 86 GLY A C 1
ATOM 665 O O . GLY A 1 86 ? 28.521 -8.143 -31.619 1.00 56.12 86 GLY A O 1
ATOM 666 N N . GLN A 1 87 ? 28.542 -10.032 -30.398 1.00 53.44 87 GLN A N 1
ATOM 667 C CA . GLN A 1 87 ? 29.914 -10.424 -30.747 1.00 53.44 87 GLN A CA 1
ATOM 668 C C . GLN A 1 87 ? 30.169 -10.580 -32.264 1.00 53.44 87 GLN A C 1
ATOM 670 O O . GLN A 1 87 ? 31.279 -10.266 -32.688 1.00 53.44 87 GLN A O 1
ATOM 675 N N . PRO A 1 88 ? 29.204 -10.986 -33.115 1.00 55.91 88 PRO A N 1
ATOM 676 C CA . PRO A 1 88 ? 29.452 -11.097 -34.553 1.00 55.91 88 PRO A CA 1
ATOM 677 C C . PRO A 1 88 ? 29.306 -9.789 -35.356 1.00 55.91 88 PRO A C 1
ATOM 679 O O . PRO A 1 88 ? 29.868 -9.715 -36.446 1.00 55.91 88 PRO A O 1
ATOM 682 N N . THR A 1 89 ? 28.560 -8.772 -34.888 1.00 56.53 89 THR A N 1
ATOM 683 C CA . THR A 1 89 ? 27.953 -7.797 -35.833 1.00 56.53 89 THR A CA 1
ATOM 684 C C . THR A 1 89 ? 28.227 -6.308 -35.569 1.00 56.53 89 THR A C 1
ATOM 686 O O . THR A 1 89 ? 27.799 -5.489 -36.369 1.00 56.53 89 THR A O 1
ATOM 689 N N . PHE A 1 90 ? 28.938 -5.883 -34.516 1.00 52.88 90 PHE A N 1
ATOM 690 C CA . PHE A 1 90 ? 29.227 -4.447 -34.243 1.00 52.88 90 PHE A CA 1
ATOM 691 C C . PHE A 1 90 ? 27.990 -3.504 -34.147 1.00 52.88 90 PHE A C 1
ATOM 693 O O . PHE A 1 90 ? 28.137 -2.285 -34.207 1.00 52.88 90 PHE A O 1
ATOM 700 N N . HIS A 1 91 ? 26.771 -4.023 -33.945 1.00 60.03 91 HIS A N 1
ATOM 701 C CA . HIS A 1 91 ? 25.528 -3.231 -33.815 1.00 60.03 91 HIS A CA 1
ATOM 702 C C . HIS A 1 91 ? 25.114 -3.029 -32.343 1.00 60.03 91 HIS A C 1
ATOM 704 O O . HIS A 1 91 ? 23.969 -3.240 -31.946 1.00 60.03 91 HIS A O 1
ATOM 710 N N . THR A 1 92 ? 26.057 -2.605 -31.496 1.00 56.81 92 THR A N 1
ATOM 711 C CA . THR A 1 92 ? 25.843 -2.417 -30.046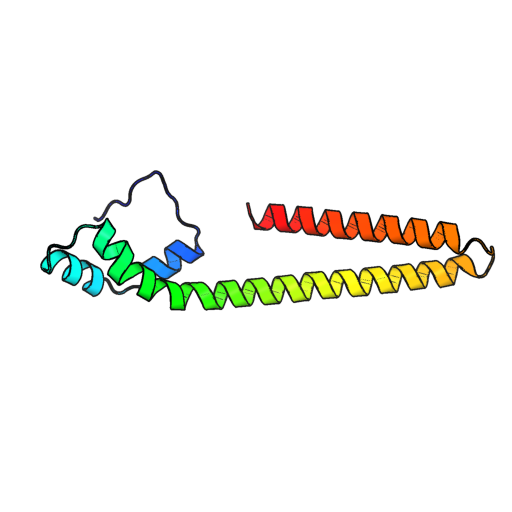 1.00 56.81 92 THR A CA 1
ATOM 712 C C . THR A 1 92 ? 24.682 -1.461 -29.730 1.00 56.81 92 THR A C 1
ATOM 714 O O . THR A 1 92 ? 23.952 -1.682 -28.768 1.00 56.81 92 THR A O 1
ATOM 717 N N . MET A 1 93 ? 24.466 -0.425 -30.552 1.00 57.97 93 MET A N 1
ATOM 718 C CA . MET A 1 93 ? 23.390 0.559 -30.358 1.00 57.97 93 MET A CA 1
ATOM 719 C C . MET A 1 93 ? 21.983 -0.025 -30.560 1.00 57.97 93 MET A C 1
ATOM 721 O O . MET A 1 93 ? 21.120 0.174 -29.710 1.00 57.97 93 MET A O 1
ATOM 725 N N . GLU A 1 94 ? 21.738 -0.781 -31.636 1.00 61.66 94 GLU A N 1
ATOM 726 C CA . GLU A 1 94 ? 20.414 -1.381 -31.903 1.00 61.66 94 GLU A CA 1
ATOM 727 C C . GLU A 1 94 ? 20.008 -2.383 -30.818 1.00 61.66 94 GLU A C 1
ATOM 729 O O . GLU A 1 94 ? 18.840 -2.504 -30.439 1.00 61.66 94 GLU A O 1
ATOM 734 N N . MET A 1 95 ? 20.999 -3.064 -30.257 1.00 62.47 95 MET A N 1
ATOM 735 C CA . MET A 1 95 ? 20.798 -4.043 -29.204 1.00 62.47 95 MET A CA 1
ATOM 736 C C . MET A 1 95 ? 20.496 -3.390 -27.852 1.00 62.47 95 MET A C 1
ATOM 738 O O . MET A 1 95 ? 19.628 -3.869 -27.126 1.00 62.47 95 MET A O 1
ATOM 742 N N . LEU A 1 96 ? 21.132 -2.253 -27.546 1.00 63.53 96 LEU A N 1
ATOM 743 C CA . LEU A 1 96 ? 20.785 -1.421 -26.388 1.00 63.53 96 LEU A CA 1
ATOM 744 C C . LEU A 1 96 ? 19.373 -0.824 -26.513 1.00 63.53 96 LEU A C 1
ATOM 746 O O . LEU A 1 96 ? 18.660 -0.736 -25.516 1.00 63.53 96 LEU A O 1
ATOM 750 N N . VAL A 1 97 ? 18.935 -0.459 -27.721 1.00 68.38 97 VAL A N 1
ATOM 751 C CA . VAL A 1 97 ? 17.566 0.035 -27.969 1.00 68.38 97 VAL A CA 1
ATOM 752 C C . VAL A 1 97 ? 16.531 -1.081 -27.814 1.00 68.38 97 VAL A C 1
ATOM 754 O O . VAL A 1 97 ? 15.505 -0.884 -27.165 1.00 68.38 97 VAL A O 1
ATOM 757 N N . THR A 1 98 ? 16.809 -2.273 -28.342 1.00 66.44 98 THR A N 1
ATOM 758 C CA . THR A 1 98 ? 15.947 -3.454 -28.156 1.00 66.44 98 THR A CA 1
ATOM 759 C C . THR A 1 98 ? 15.854 -3.829 -26.678 1.00 66.44 98 THR A C 1
ATOM 761 O O . THR A 1 98 ? 14.774 -4.127 -26.167 1.00 66.44 98 THR A O 1
ATOM 764 N N . ALA A 1 99 ? 16.972 -3.720 -25.961 1.00 65.88 99 ALA A N 1
ATOM 765 C CA . ALA A 1 99 ? 17.012 -3.868 -24.521 1.00 65.88 99 ALA A CA 1
ATOM 766 C C . ALA A 1 99 ? 16.142 -2.836 -23.790 1.00 65.88 99 ALA A C 1
ATOM 768 O O . ALA A 1 99 ? 15.286 -3.204 -22.982 1.00 65.88 99 ALA A O 1
ATOM 769 N N . ALA A 1 100 ? 16.280 -1.555 -24.119 1.00 66.50 100 ALA A N 1
ATOM 770 C CA . ALA A 1 100 ? 15.434 -0.512 -23.551 1.00 66.50 100 ALA A CA 1
ATOM 771 C C . ALA A 1 100 ? 13.937 -0.771 -23.816 1.00 66.50 100 ALA A C 1
ATOM 773 O O . ALA A 1 100 ? 13.123 -0.597 -22.912 1.00 66.50 100 ALA A O 1
ATOM 774 N N . MET A 1 101 ? 13.572 -1.254 -25.010 1.00 69.12 101 MET A N 1
ATOM 775 C CA . MET A 1 101 ? 12.191 -1.620 -25.351 1.00 69.12 101 MET A CA 1
ATOM 776 C C . MET A 1 101 ? 11.660 -2.782 -24.506 1.00 69.12 101 MET A C 1
ATOM 778 O O . MET A 1 101 ? 10.544 -2.707 -23.998 1.00 69.12 101 MET A O 1
ATOM 782 N N . ILE A 1 102 ? 12.452 -3.838 -24.310 1.00 69.94 102 ILE A N 1
ATOM 783 C CA . ILE A 1 102 ? 12.067 -4.979 -23.465 1.00 69.94 102 ILE A CA 1
ATOM 784 C C . ILE A 1 102 ? 11.905 -4.536 -22.008 1.00 69.94 102 ILE A C 1
ATOM 786 O O . ILE A 1 102 ? 10.919 -4.897 -21.367 1.00 69.94 102 ILE A O 1
ATOM 790 N N . TYR A 1 103 ? 12.819 -3.704 -21.503 1.00 65.88 103 TYR A N 1
ATOM 791 C CA . TYR A 1 103 ? 12.712 -3.130 -20.162 1.00 65.88 103 TYR A CA 1
ATOM 792 C C . TYR A 1 103 ? 11.438 -2.290 -20.008 1.00 65.88 103 TYR A C 1
ATOM 794 O O . TYR A 1 103 ? 10.728 -2.407 -19.010 1.00 65.88 103 TYR A O 1
ATOM 802 N N . TRP A 1 104 ? 11.102 -1.491 -21.022 1.00 70.56 104 TRP A N 1
ATOM 803 C CA . TRP A 1 104 ? 9.884 -0.687 -21.033 1.00 70.56 104 TRP A CA 1
ATOM 804 C C . TRP A 1 104 ? 8.618 -1.556 -21.029 1.00 70.56 104 TRP A C 1
ATOM 806 O O . TRP A 1 104 ? 7.702 -1.293 -20.252 1.00 70.56 104 TRP A O 1
ATOM 816 N N . ILE A 1 105 ? 8.595 -2.646 -21.805 1.00 76.00 105 ILE A N 1
ATOM 817 C CA . ILE A 1 105 ? 7.497 -3.629 -21.808 1.00 76.00 105 ILE A CA 1
ATOM 818 C C . ILE A 1 105 ? 7.369 -4.325 -20.449 1.00 76.00 105 ILE A C 1
ATOM 820 O O . ILE A 1 105 ? 6.258 -4.494 -19.950 1.00 76.00 105 ILE A O 1
ATOM 824 N N . LEU A 1 106 ? 8.485 -4.713 -19.831 1.00 68.88 106 LEU A N 1
ATOM 825 C CA . LEU A 1 106 ? 8.488 -5.356 -18.517 1.00 68.88 106 LEU A CA 1
ATOM 826 C C . LEU A 1 106 ? 7.946 -4.407 -17.440 1.00 68.88 106 LEU A C 1
ATOM 828 O O . LEU A 1 106 ? 7.105 -4.800 -16.632 1.00 68.88 106 LEU A O 1
ATOM 832 N N . SER A 1 107 ? 8.381 -3.146 -17.474 1.00 70.75 107 SER A N 1
ATOM 833 C CA . SER A 1 107 ? 7.915 -2.098 -16.566 1.00 70.75 107 SER A CA 1
ATOM 834 C C . SER A 1 107 ? 6.421 -1.809 -16.757 1.00 70.75 107 SER A C 1
ATOM 836 O O . SER A 1 107 ? 5.691 -1.714 -15.773 1.00 70.75 107 SER A O 1
ATOM 838 N N . ALA A 1 108 ? 5.940 -1.762 -18.003 1.00 76.56 108 ALA A N 1
ATOM 839 C CA . ALA A 1 108 ? 4.515 -1.630 -18.308 1.00 76.56 108 ALA A CA 1
ATOM 840 C C . ALA A 1 108 ? 3.704 -2.862 -17.858 1.00 76.56 108 ALA A C 1
ATOM 842 O O . ALA A 1 108 ? 2.586 -2.733 -17.363 1.00 76.56 108 ALA A O 1
ATOM 843 N N . CYS A 1 109 ? 4.258 -4.071 -17.981 1.00 71.81 109 CYS A N 1
ATOM 844 C CA . CYS A 1 109 ? 3.622 -5.301 -17.506 1.00 71.81 109 CYS A CA 1
ATOM 845 C C . CYS A 1 109 ? 3.477 -5.304 -15.977 1.00 71.81 109 CYS A C 1
ATOM 847 O O . CYS A 1 109 ? 2.417 -5.645 -15.454 1.00 71.81 109 CYS A O 1
ATOM 849 N N . LEU A 1 110 ? 4.510 -4.855 -15.261 1.00 68.81 110 LEU A N 1
ATOM 850 C CA . LEU A 1 110 ? 4.475 -4.663 -13.810 1.00 68.81 110 LEU A CA 1
ATOM 851 C C . LEU A 1 110 ? 3.421 -3.630 -13.393 1.00 68.81 110 LEU A C 1
ATOM 853 O O . LEU A 1 110 ? 2.644 -3.914 -12.484 1.00 68.81 110 LEU A O 1
ATOM 857 N N . GLU A 1 111 ? 3.325 -2.491 -14.084 1.00 74.19 111 GLU A N 1
ATOM 858 C CA . GLU A 1 111 ? 2.250 -1.506 -13.870 1.00 74.19 111 GLU A CA 1
ATOM 859 C C . GLU A 1 111 ? 0.858 -2.120 -14.067 1.00 74.19 111 GLU A C 1
ATOM 861 O O . GLU A 1 111 ? -0.049 -1.896 -13.263 1.00 74.19 111 GLU A O 1
ATOM 866 N N . LEU A 1 112 ? 0.679 -2.945 -15.102 1.00 72.44 112 LEU A N 1
ATOM 867 C CA . LEU A 1 112 ? -0.586 -3.632 -15.352 1.00 72.44 112 LEU A CA 1
ATOM 868 C C . LEU A 1 112 ? -0.915 -4.640 -14.248 1.00 72.44 112 LEU A C 1
ATOM 870 O O . LEU A 1 112 ? -2.055 -4.680 -13.783 1.00 72.44 112 LEU A O 1
ATOM 874 N N . VAL A 1 113 ? 0.059 -5.425 -13.791 1.00 69.06 113 VAL A N 1
ATOM 875 C CA . VAL A 1 113 ? -0.123 -6.359 -12.671 1.00 69.06 113 VAL A CA 1
ATOM 876 C C . VAL A 1 113 ? -0.466 -5.600 -11.391 1.00 69.06 113 VAL A C 1
ATOM 878 O O . VAL A 1 113 ? -1.415 -5.967 -10.701 1.00 69.06 113 VAL A O 1
ATOM 881 N N . GLN A 1 114 ? 0.231 -4.501 -11.107 1.00 64.38 114 GLN A N 1
ATOM 882 C CA . GLN A 1 114 ? -0.047 -3.638 -9.963 1.00 64.38 114 GLN A CA 1
ATOM 883 C C . GLN A 1 114 ? -1.471 -3.066 -10.029 1.00 64.38 114 GLN A C 1
ATOM 885 O O . GLN A 1 114 ? -2.215 -3.173 -9.054 1.00 64.38 114 GLN A O 1
ATOM 890 N N . SER A 1 115 ? -1.904 -2.591 -11.201 1.00 67.81 115 SER A N 1
ATOM 891 C CA . SER A 1 115 ? -3.272 -2.101 -11.423 1.00 67.81 115 SER A CA 1
ATOM 892 C C . SER A 1 115 ? -4.342 -3.180 -11.229 1.00 67.81 115 SER A C 1
ATOM 894 O O . SER A 1 115 ? -5.470 -2.874 -10.854 1.00 67.81 115 SER A O 1
ATOM 896 N N . ARG A 1 116 ? -3.993 -4.451 -11.466 1.00 60.50 116 ARG A N 1
ATOM 897 C CA . ARG A 1 116 ? -4.883 -5.604 -11.277 1.00 60.50 116 ARG A CA 1
ATOM 898 C C . ARG A 1 116 ? -4.920 -6.112 -9.849 1.00 60.50 116 ARG A C 1
ATOM 900 O O . ARG A 1 116 ? -5.890 -6.761 -9.492 1.00 60.50 116 ARG A O 1
ATOM 907 N N . ILE A 1 117 ? -3.882 -5.856 -9.061 1.00 64.19 117 ILE A N 1
ATOM 908 C CA . ILE A 1 117 ? -3.869 -6.174 -7.630 1.00 64.19 117 ILE A CA 1
ATOM 909 C C . ILE A 1 117 ? -4.561 -5.060 -6.832 1.00 64.19 117 ILE A C 1
ATOM 911 O O . ILE A 1 117 ? -5.138 -5.317 -5.776 1.00 64.19 117 ILE A O 1
ATOM 915 N N . GLU A 1 118 ? -4.523 -3.825 -7.337 1.00 50.50 118 GLU A N 1
ATOM 916 C CA . GLU A 1 118 ? -5.203 -2.673 -6.739 1.00 50.50 118 GLU A CA 1
ATOM 917 C C . GLU A 1 118 ? -6.725 -2.637 -7.030 1.00 50.50 118 GLU A C 1
ATOM 919 O O . GLU A 1 118 ? -7.448 -1.877 -6.381 1.00 50.50 118 GLU A O 1
ATOM 924 N N . TYR A 1 119 ? -7.224 -3.500 -7.931 1.00 41.09 119 TYR A N 1
ATOM 925 C CA . TYR A 1 119 ? -8.648 -3.691 -8.273 1.00 41.09 119 TYR A CA 1
ATOM 926 C C . TYR A 1 119 ? -9.205 -5.033 -7.781 1.00 41.09 119 TYR A C 1
ATOM 928 O O . TYR A 1 119 ? -10.309 -5.027 -7.183 1.00 41.09 119 TYR A O 1
#

Foldseek 3Di:
DDDDDPPDPDPPLLVVLLVPDDVVLVVVCVVVVHDPVCSVVPPRVVSSCVVSVVVVVVVVVVLVVVLVVQLVVLLVVLVVVLVVVCVPPVPSPVSVVVSVVSSVVSVVVSVVVVVVVVD

Sequence (119 aa):
SVAAPRWRRPSPSFRSGIASIDRGQWEASRSLGFGFALTMRRIILPQALPVIIPPMGNTFISMLKDSSLVSVLGVWELTYLAHSLGQPTFHTMEMLVTAAMIYWILSACLELVQSRIEY

pLDDT: mean 73.54, std 12.39, range [38.25, 90.56]